Protein AF-A0A974CFM8-F1 (afdb_monomer_lite)

Radius of gyration: 17.12 Å; chains: 1; bounding box: 47×26×38 Å

Sequence (94 aa):
FHPHHIKKSIVFSQALRYNRICSNLDDRNKYLHSLRKSFVNQGYHLQVIDDQIHRATQIPRDTLLDYKEKTENKRVPIVVTYNPQLNIIRKIKK

Structure (mmCIF, N/CA/C/O backbone):
data_AF-A0A974CFM8-F1
#
_entry.id   AF-A0A974CFM8-F1
#
loop_
_atom_site.group_PDB
_atom_site.id
_atom_site.type_symbol
_atom_site.label_atom_id
_atom_site.label_alt_id
_atom_site.label_comp_id
_atom_site.label_asym_id
_atom_site.label_entity_id
_atom_site.l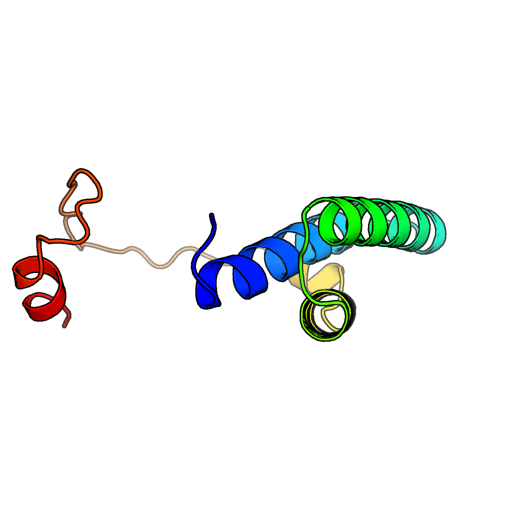abel_seq_id
_atom_site.pdbx_PDB_ins_code
_atom_site.Cartn_x
_atom_site.Cartn_y
_atom_site.Cartn_z
_atom_site.occupancy
_atom_site.B_iso_or_equiv
_atom_site.auth_seq_id
_atom_site.auth_comp_id
_atom_site.auth_asym_id
_atom_site.auth_atom_id
_atom_site.pdbx_PDB_model_num
ATOM 1 N N . PHE A 1 1 ? -9.780 12.571 10.741 1.00 60.03 1 PHE A N 1
ATOM 2 C CA . PHE A 1 1 ? -10.020 11.197 11.239 1.00 60.03 1 PHE A CA 1
ATOM 3 C C . PHE A 1 1 ? -10.368 10.294 10.056 1.00 60.03 1 PHE A C 1
ATOM 5 O O . PHE A 1 1 ? -11.258 10.655 9.299 1.00 60.03 1 PHE A O 1
ATOM 12 N N . HIS A 1 2 ? -9.667 9.170 9.849 1.00 71.81 2 HIS A N 1
ATOM 13 C CA . HIS A 1 2 ? -9.967 8.225 8.758 1.00 71.81 2 HIS A CA 1
ATOM 14 C C . HIS A 1 2 ? -10.870 7.082 9.261 1.00 71.81 2 HIS A C 1
ATOM 16 O O . HIS A 1 2 ? -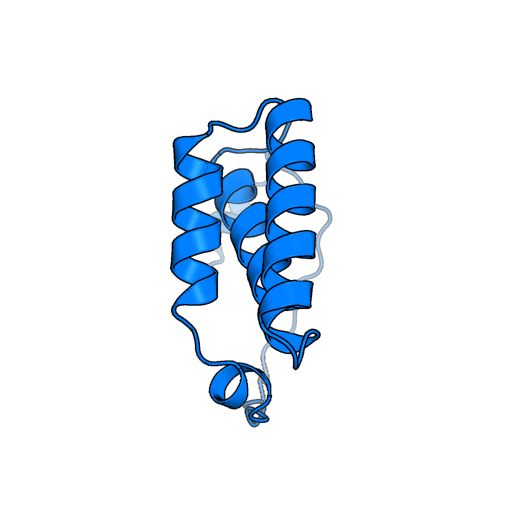10.536 6.482 10.289 1.00 71.81 2 HIS A O 1
ATOM 22 N N . PRO A 1 3 ? -11.955 6.724 8.546 1.00 79.88 3 PRO A N 1
ATOM 23 C CA . PRO A 1 3 ? -12.720 5.506 8.804 1.00 79.88 3 PRO A CA 1
ATOM 24 C C . PRO A 1 3 ? -11.828 4.257 8.822 1.00 79.88 3 PRO A C 1
ATOM 26 O O . PRO A 1 3 ? -10.844 4.174 8.086 1.00 79.88 3 PRO A O 1
ATOM 29 N N . HIS A 1 4 ? -12.190 3.252 9.623 1.00 74.44 4 HIS A N 1
ATOM 30 C CA . HIS A 1 4 ? -11.363 2.055 9.833 1.00 74.44 4 HIS A CA 1
ATOM 31 C C . HIS A 1 4 ? -10.971 1.336 8.526 1.00 74.44 4 HIS A C 1
ATOM 33 O O . HIS A 1 4 ? -9.811 0.975 8.339 1.00 74.44 4 HIS A O 1
ATOM 39 N N . HIS A 1 5 ? -11.912 1.179 7.589 1.00 75.88 5 HIS A N 1
ATOM 40 C CA . HIS A 1 5 ? -11.645 0.539 6.295 1.00 75.88 5 HIS A CA 1
ATOM 41 C C . HIS A 1 5 ? -10.664 1.345 5.424 1.00 75.88 5 HIS A C 1
ATOM 43 O O . HIS A 1 5 ? -9.855 0.760 4.705 1.00 75.88 5 HIS A O 1
ATOM 49 N N . ILE A 1 6 ? -10.682 2.679 5.534 1.00 85.62 6 ILE A N 1
ATOM 50 C CA . ILE A 1 6 ? -9.757 3.562 4.817 1.00 85.62 6 ILE A CA 1
ATOM 51 C C . ILE A 1 6 ? -8.342 3.394 5.366 1.00 85.62 6 ILE A C 1
ATOM 53 O O . ILE A 1 6 ? -7.396 3.326 4.586 1.00 85.62 6 ILE A O 1
ATOM 57 N N . LYS A 1 7 ? -8.188 3.231 6.687 1.00 87.94 7 LYS A N 1
ATOM 58 C CA . LYS A 1 7 ? -6.867 3.031 7.297 1.00 87.94 7 LYS A CA 1
ATOM 59 C C . LYS A 1 7 ? -6.149 1.808 6.721 1.00 87.94 7 LYS A C 1
ATOM 61 O O . LYS A 1 7 ? -4.999 1.923 6.314 1.00 87.94 7 LYS A O 1
ATOM 66 N N . LYS A 1 8 ? -6.850 0.672 6.617 1.00 92.69 8 LYS A N 1
ATOM 67 C CA . LYS A 1 8 ? -6.318 -0.557 5.999 1.00 92.69 8 LYS A CA 1
ATOM 68 C C . LYS A 1 8 ? -5.910 -0.320 4.543 1.00 92.69 8 LYS A C 1
ATOM 70 O O . LYS A 1 8 ? -4.786 -0.623 4.155 1.00 92.69 8 LYS A O 1
ATOM 75 N N . SER A 1 9 ? -6.808 0.268 3.751 1.00 94.12 9 SER A N 1
ATOM 76 C CA . SER A 1 9 ? -6.552 0.494 2.326 1.00 94.12 9 SER A CA 1
ATOM 77 C C . SER A 1 9 ? -5.377 1.440 2.077 1.00 94.12 9 SER A C 1
ATOM 79 O O . SER A 1 9 ? -4.602 1.193 1.159 1.00 94.12 9 SER A O 1
ATOM 81 N N . ILE A 1 10 ? -5.234 2.507 2.868 1.00 95.00 10 ILE A N 1
ATOM 82 C CA . ILE A 1 10 ? -4.156 3.486 2.693 1.00 95.00 10 ILE A CA 1
ATOM 83 C C . ILE A 1 10 ? -2.793 2.837 2.944 1.00 95.00 10 ILE A C 1
ATOM 85 O O . ILE A 1 10 ? -1.902 2.984 2.107 1.00 95.00 10 ILE A O 1
ATOM 89 N N . VAL A 1 11 ? -2.627 2.103 4.054 1.00 96.75 11 VAL A N 1
ATOM 90 C CA . VAL A 1 11 ? -1.339 1.454 4.354 1.00 96.75 11 VAL A CA 1
ATOM 91 C C . VAL A 1 11 ? -0.972 0.460 3.254 1.00 96.75 11 VAL A C 1
ATOM 93 O O . VAL A 1 11 ? 0.138 0.513 2.725 1.00 96.75 11 VAL A O 1
ATOM 96 N N . PHE A 1 12 ? -1.919 -0.398 2.865 1.00 97.56 12 PHE A N 1
ATOM 97 C CA . PHE A 1 12 ? -1.696 -1.414 1.840 1.00 97.56 12 PHE A CA 1
ATOM 98 C C . PHE A 1 12 ? -1.279 -0.804 0.495 1.00 97.56 12 PHE A C 1
ATOM 100 O O . PHE A 1 12 ? -0.261 -1.196 -0.074 1.00 97.56 12 PHE A O 1
ATOM 107 N N . SER A 1 13 ? -2.023 0.193 0.005 1.00 97.06 13 SER A N 1
ATOM 108 C CA . SER A 1 13 ? -1.739 0.835 -1.283 1.00 97.06 13 SER A CA 1
ATOM 109 C C . SER A 1 13 ? -0.382 1.544 -1.301 1.00 97.06 13 SER A C 1
ATOM 111 O O . SER A 1 13 ? 0.322 1.499 -2.311 1.00 97.06 13 SER A O 1
ATOM 113 N N . GLN A 1 14 ? 0.014 2.173 -0.191 1.00 97.38 14 GLN A N 1
ATOM 114 C CA . GLN A 1 14 ? 1.314 2.842 -0.093 1.00 97.38 14 GLN A CA 1
ATOM 115 C C . GLN A 1 14 ? 2.469 1.836 -0.035 1.00 97.38 14 GLN A C 1
ATOM 117 O O . GLN A 1 14 ? 3.473 2.031 -0.717 1.00 97.38 14 GLN A O 1
ATOM 122 N N . ALA A 1 15 ? 2.318 0.734 0.704 1.00 97.88 15 ALA A N 1
ATOM 123 C CA . ALA A 1 15 ? 3.315 -0.335 0.732 1.00 97.88 15 ALA A CA 1
ATOM 124 C C . ALA A 1 15 ? 3.486 -0.994 -0.651 1.00 97.88 15 ALA A C 1
ATOM 126 O O . ALA A 1 15 ? 4.609 -1.157 -1.129 1.00 97.88 15 ALA A O 1
ATOM 127 N N . LEU A 1 16 ? 2.377 -1.271 -1.350 1.00 97.38 16 LEU A N 1
ATOM 128 C CA . LEU A 1 16 ? 2.392 -1.778 -2.726 1.00 97.38 16 LEU A CA 1
ATOM 129 C C . LEU A 1 16 ? 3.160 -0.866 -3.687 1.00 97.38 16 LEU A C 1
ATOM 131 O O . LEU A 1 16 ? 3.871 -1.340 -4.574 1.00 97.38 16 LEU A O 1
ATOM 135 N N . ARG A 1 17 ? 3.028 0.451 -3.513 1.00 97.00 17 ARG A N 1
ATOM 136 C CA . ARG A 1 17 ? 3.733 1.427 -4.344 1.00 97.00 17 ARG A CA 1
ATOM 137 C C . ARG A 1 17 ? 5.248 1.299 -4.202 1.00 97.00 17 ARG A C 1
ATOM 139 O O . ARG A 1 17 ? 5.935 1.317 -5.221 1.00 97.00 17 ARG A O 1
ATOM 146 N N . TYR A 1 18 ? 5.755 1.133 -2.981 1.00 97.31 18 TYR A N 1
ATOM 147 C CA . TYR A 1 18 ? 7.185 0.907 -2.756 1.00 97.31 18 TYR A CA 1
ATOM 148 C C . TYR A 1 18 ? 7.657 -0.414 -3.365 1.00 97.31 18 TYR A C 1
ATOM 150 O O . TYR A 1 18 ? 8.697 -0.427 -4.015 1.00 97.31 18 TYR A O 1
ATOM 158 N N . ASN A 1 19 ? 6.861 -1.484 -3.266 1.00 95.62 19 ASN A N 1
ATOM 159 C CA . ASN A 1 19 ? 7.190 -2.772 -3.893 1.00 95.62 19 ASN A CA 1
ATOM 160 C C . ASN A 1 19 ? 7.289 -2.686 -5.421 1.00 95.62 19 ASN A C 1
ATOM 162 O O . ASN A 1 19 ? 8.084 -3.397 -6.027 1.00 95.62 19 ASN A O 1
ATOM 166 N N . ARG A 1 20 ? 6.496 -1.811 -6.048 1.00 95.69 20 ARG A N 1
ATOM 167 C CA . ARG A 1 20 ? 6.544 -1.587 -7.497 1.00 95.69 20 ARG A CA 1
ATOM 168 C C . ARG A 1 20 ? 7.739 -0.724 -7.917 1.00 95.69 20 ARG A C 1
ATOM 170 O O . ARG A 1 20 ? 8.390 -1.026 -8.915 1.00 95.69 20 ARG A O 1
ATOM 177 N N . ILE A 1 21 ? 8.001 0.364 -7.187 1.00 96.19 21 ILE A N 1
ATOM 178 C CA . ILE A 1 21 ? 9.029 1.358 -7.544 1.00 96.19 21 ILE A CA 1
ATOM 179 C C . ILE A 1 21 ? 10.440 0.829 -7.271 1.00 96.19 21 ILE A C 1
ATOM 181 O O . ILE A 1 21 ? 11.305 0.936 -8.136 1.00 96.19 21 ILE A O 1
ATOM 185 N N . CYS A 1 22 ? 10.678 0.256 -6.092 1.00 95.75 22 CYS A N 1
ATOM 186 C CA . CYS A 1 22 ? 12.005 -0.191 -5.685 1.00 95.75 22 CYS A CA 1
ATOM 187 C C . CYS A 1 22 ? 12.355 -1.517 -6.372 1.00 95.75 22 CYS A C 1
ATOM 189 O O . CYS A 1 22 ? 11.675 -2.521 -6.170 1.00 95.75 22 CYS A O 1
ATOM 191 N N . SER A 1 23 ? 13.420 -1.529 -7.174 1.00 93.62 23 SER A N 1
ATOM 192 C CA . SER A 1 23 ? 14.003 -2.759 -7.726 1.00 93.62 23 SER A CA 1
ATOM 193 C C . SER A 1 23 ? 14.874 -3.491 -6.701 1.00 93.62 23 SER A C 1
ATOM 195 O O . SER A 1 23 ? 14.883 -4.717 -6.674 1.00 93.62 23 SER A O 1
ATOM 197 N N . ASN A 1 24 ? 15.575 -2.747 -5.840 1.00 96.06 24 ASN A N 1
ATOM 198 C CA . ASN A 1 24 ? 16.388 -3.285 -4.755 1.00 96.06 24 ASN A CA 1
ATOM 199 C C . ASN A 1 24 ? 15.545 -3.502 -3.476 1.00 96.06 24 ASN A C 1
ATOM 201 O O . ASN A 1 24 ? 14.721 -2.662 -3.097 1.00 96.06 24 ASN A O 1
ATOM 205 N N . LEU A 1 25 ? 15.750 -4.644 -2.810 1.00 94.19 25 LEU A N 1
ATOM 206 C CA . LEU A 1 25 ? 14.994 -5.039 -1.617 1.00 94.19 25 LEU A CA 1
ATOM 207 C C . LEU A 1 25 ? 15.376 -4.249 -0.359 1.00 94.19 25 LEU A C 1
ATOM 209 O O . LEU A 1 25 ? 14.501 -3.994 0.470 1.00 94.19 25 LEU A O 1
ATOM 213 N N . ASP A 1 26 ? 16.632 -3.835 -0.218 1.00 96.50 26 ASP A N 1
ATOM 214 C CA . ASP A 1 26 ? 17.105 -3.039 0.917 1.00 96.50 26 ASP A CA 1
ATOM 215 C C . ASP A 1 26 ? 16.504 -1.636 0.879 1.00 96.50 26 ASP A C 1
ATOM 217 O O . ASP A 1 26 ? 15.956 -1.168 1.882 1.00 96.50 26 ASP A O 1
ATOM 221 N N . ASP A 1 27 ? 16.489 -1.009 -0.301 1.00 96.25 27 ASP A N 1
ATOM 222 C CA . ASP A 1 27 ? 15.812 0.273 -0.510 1.00 96.25 27 ASP A CA 1
ATOM 223 C C . ASP A 1 27 ? 14.323 0.161 -0.175 1.00 96.25 27 ASP A C 1
ATOM 225 O O . ASP A 1 27 ? 13.783 0.957 0.599 1.00 96.25 27 ASP A O 1
ATOM 229 N N . ARG A 1 28 ? 13.659 -0.880 -0.695 1.00 96.44 28 ARG A N 1
ATOM 230 C CA . ARG A 1 28 ? 12.250 -1.166 -0.395 1.00 96.44 28 ARG A CA 1
ATOM 231 C C . ARG A 1 28 ? 12.019 -1.267 1.113 1.00 96.44 28 ARG A C 1
ATOM 233 O O . ARG A 1 28 ? 11.119 -0.614 1.639 1.00 96.44 28 ARG A O 1
ATOM 240 N N . ASN A 1 29 ? 12.827 -2.055 1.819 1.00 96.81 29 ASN A N 1
ATOM 241 C CA . ASN A 1 29 ? 12.676 -2.273 3.258 1.00 96.81 29 ASN A CA 1
ATOM 242 C C . ASN A 1 29 ? 12.941 -0.986 4.061 1.00 96.81 29 ASN A C 1
ATOM 244 O O . ASN A 1 29 ? 12.195 -0.686 4.998 1.00 96.81 29 ASN A O 1
ATOM 248 N N . LYS A 1 30 ? 13.926 -0.176 3.656 1.00 98.00 30 LYS A N 1
ATOM 249 C CA . LYS A 1 30 ? 14.201 1.147 4.239 1.00 98.00 30 LYS A CA 1
ATOM 250 C C . LYS A 1 30 ? 12.992 2.079 4.117 1.00 98.00 30 LYS A C 1
ATOM 252 O O . LYS A 1 30 ? 12.591 2.704 5.105 1.00 98.00 30 LYS A O 1
ATOM 257 N N . TYR A 1 31 ? 12.374 2.150 2.938 1.00 97.81 31 TYR A N 1
ATOM 258 C CA . TYR A 1 31 ? 11.181 2.974 2.735 1.00 97.81 31 TYR A CA 1
ATOM 259 C C . TYR A 1 31 ? 9.958 2.437 3.482 1.00 97.81 31 TYR A C 1
ATOM 261 O O . TYR A 1 31 ? 9.229 3.228 4.081 1.00 97.81 31 TYR A O 1
ATOM 269 N N . LEU A 1 32 ? 9.748 1.117 3.521 1.00 97.88 32 LEU A N 1
ATOM 270 C CA . LEU A 1 32 ? 8.658 0.509 4.293 1.00 97.88 32 LEU A CA 1
ATOM 271 C C . LEU A 1 32 ? 8.809 0.760 5.799 1.00 97.88 32 LEU A C 1
ATOM 273 O O . LEU A 1 32 ? 7.817 1.025 6.479 1.00 97.88 32 LEU A O 1
ATOM 277 N N . HIS A 1 33 ? 10.037 0.754 6.320 1.00 98.00 33 HIS A N 1
ATOM 278 C CA . HIS A 1 33 ? 10.303 1.107 7.714 1.00 98.00 3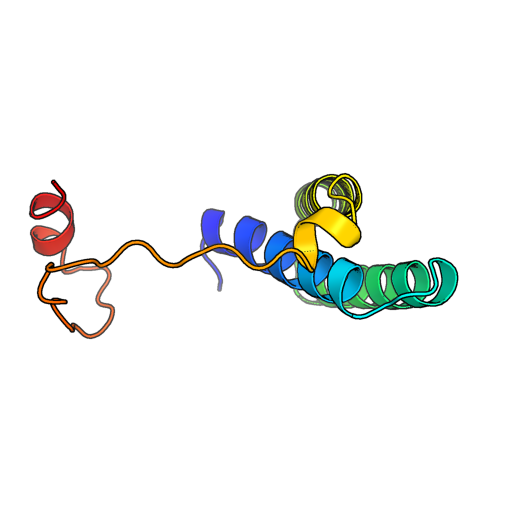3 HIS A CA 1
ATOM 279 C C . HIS A 1 33 ? 9.960 2.576 8.010 1.00 98.00 33 HIS A C 1
ATOM 281 O O . HIS A 1 33 ? 9.292 2.879 9.002 1.00 98.00 33 HIS A O 1
ATOM 287 N N . SER A 1 34 ? 10.357 3.492 7.120 1.00 97.94 34 SER A N 1
ATOM 288 C CA . SER A 1 34 ? 9.985 4.909 7.219 1.00 97.94 34 SER A CA 1
ATOM 289 C C . SER A 1 34 ? 8.463 5.100 7.159 1.00 97.94 34 SER A C 1
ATOM 291 O O . SER A 1 34 ? 7.888 5.768 8.021 1.00 97.94 34 SER A O 1
ATOM 293 N N . LEU A 1 35 ? 7.795 4.422 6.218 1.00 97.31 35 LEU A N 1
ATOM 294 C CA . LEU A 1 35 ? 6.341 4.436 6.056 1.00 97.31 35 LEU A CA 1
ATOM 295 C C . LEU A 1 35 ? 5.623 3.962 7.325 1.00 97.31 35 LEU A C 1
ATOM 297 O O . LEU A 1 35 ? 4.674 4.604 7.784 1.00 97.31 35 LEU A O 1
ATOM 301 N N . ARG A 1 36 ? 6.096 2.860 7.917 1.00 98.06 36 ARG A N 1
ATOM 302 C CA . ARG A 1 36 ? 5.578 2.337 9.184 1.00 98.06 36 ARG A CA 1
ATOM 303 C C . ARG A 1 36 ? 5.650 3.397 10.280 1.00 98.06 36 ARG A C 1
ATOM 305 O O . ARG A 1 36 ? 4.639 3.667 10.925 1.00 98.06 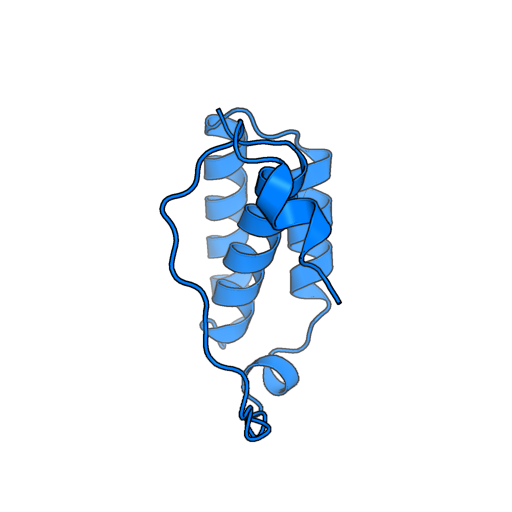36 ARG A O 1
ATOM 312 N N . LYS A 1 37 ? 6.812 4.039 10.458 1.00 98.12 37 LYS A N 1
ATOM 313 C CA . LYS A 1 37 ? 7.010 5.101 11.459 1.00 98.12 37 LYS A CA 1
ATOM 314 C C . LYS A 1 37 ? 6.042 6.269 11.250 1.00 98.12 37 LYS A C 1
ATOM 316 O O . LYS A 1 37 ? 5.447 6.745 12.214 1.00 98.12 37 LYS A O 1
ATOM 321 N N . SER A 1 38 ? 5.822 6.690 10.004 1.00 97.12 38 SER A N 1
ATOM 322 C CA . SER A 1 38 ? 4.856 7.748 9.688 1.00 97.12 38 SER A CA 1
ATOM 323 C C . SER A 1 38 ? 3.428 7.387 10.107 1.00 97.12 38 SER A C 1
ATOM 325 O O . SER A 1 38 ? 2.750 8.223 10.701 1.00 97.12 38 SER A O 1
ATOM 327 N N . PHE A 1 39 ? 2.966 6.158 9.859 1.00 96.25 39 PHE A N 1
ATOM 328 C CA . PHE A 1 39 ? 1.618 5.740 10.266 1.00 96.25 39 PHE A CA 1
ATOM 329 C C . PHE A 1 39 ? 1.464 5.591 11.782 1.00 96.25 39 PHE A C 1
ATOM 331 O O . PHE A 1 39 ? 0.416 5.956 12.321 1.00 96.25 39 PHE A O 1
ATOM 338 N N . VAL A 1 40 ? 2.504 5.121 12.477 1.00 96.69 40 VAL A N 1
ATOM 339 C CA . VAL A 1 40 ? 2.523 5.087 13.949 1.00 96.69 40 VAL A CA 1
ATOM 340 C C . VAL A 1 40 ? 2.363 6.496 14.514 1.00 96.69 40 VAL A C 1
ATOM 342 O O . VAL A 1 40 ? 1.483 6.725 15.341 1.00 96.69 40 VAL A O 1
ATOM 345 N N . ASN A 1 41 ? 3.124 7.463 13.995 1.00 96.56 41 ASN A N 1
ATOM 346 C CA . ASN A 1 41 ? 3.028 8.864 14.413 1.00 96.56 41 ASN A CA 1
ATOM 347 C C . ASN A 1 41 ? 1.645 9.481 14.127 1.00 96.56 41 ASN A C 1
ATOM 349 O O . ASN A 1 41 ? 1.221 10.399 14.820 1.00 96.56 41 ASN A O 1
ATOM 353 N N . GLN A 1 42 ? 0.923 8.973 13.126 1.00 93.38 42 GLN A N 1
ATOM 354 C CA . GLN A 1 42 ? -0.451 9.383 12.808 1.00 93.38 42 GLN A CA 1
ATOM 355 C C . GLN A 1 42 ? -1.522 8.668 13.659 1.00 93.38 42 GLN A C 1
ATOM 357 O O . GLN A 1 42 ? -2.718 8.860 13.421 1.00 93.38 42 GLN A O 1
ATOM 362 N N . GLY A 1 43 ? -1.132 7.817 14.614 1.00 93.50 43 GLY A N 1
ATOM 363 C CA . GLY A 1 43 ? -2.056 7.09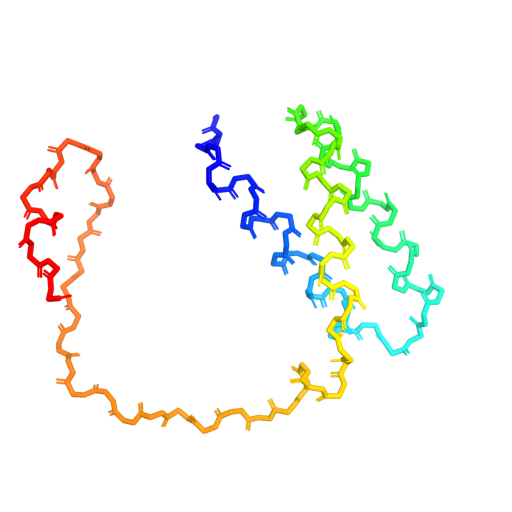9 15.499 1.00 93.50 43 GLY A CA 1
ATOM 364 C C . GLY A 1 43 ? -2.769 5.916 14.834 1.00 93.50 43 GLY A C 1
ATOM 365 O O . GLY A 1 43 ? -3.909 5.585 15.182 1.00 93.50 43 GLY A O 1
ATOM 366 N N . TYR A 1 44 ? -2.153 5.293 13.828 1.00 94.81 44 TYR A N 1
ATOM 367 C CA . TYR A 1 44 ? -2.651 4.035 13.271 1.00 94.81 44 TYR A CA 1
ATOM 368 C C . TYR A 1 44 ? -2.243 2.868 14.176 1.00 94.81 44 TYR A C 1
ATOM 370 O O . TYR A 1 44 ? -1.171 2.869 14.774 1.00 94.81 44 TYR A O 1
ATOM 378 N N . HIS A 1 45 ? -3.106 1.855 14.271 1.00 94.38 45 HIS A N 1
ATOM 379 C CA . HIS A 1 45 ? -2.845 0.680 15.097 1.00 94.38 45 HIS A CA 1
ATOM 380 C C . HIS A 1 45 ? -1.720 -0.169 14.494 1.00 94.38 45 HIS A C 1
ATOM 382 O O . HIS A 1 45 ? -1.788 -0.502 13.310 1.00 94.38 45 HIS A O 1
ATOM 388 N N . LEU A 1 46 ? -0.740 -0.569 15.309 1.00 96.31 46 LEU A N 1
ATOM 389 C CA . LEU A 1 46 ? 0.455 -1.298 14.861 1.00 96.31 46 LEU A CA 1
ATOM 390 C C . LEU A 1 46 ? 0.117 -2.554 14.057 1.00 96.31 46 LEU A C 1
ATOM 392 O O . LEU A 1 46 ? 0.601 -2.693 12.941 1.00 96.31 46 LEU A O 1
ATOM 396 N N . GLN A 1 47 ? -0.795 -3.393 14.559 1.00 96.12 47 GLN A N 1
ATOM 397 C CA . GLN A 1 47 ? -1.216 -4.607 13.844 1.00 96.12 47 GLN A CA 1
ATOM 398 C C . GLN A 1 47 ? -1.767 -4.292 12.449 1.00 96.12 47 GLN A C 1
ATOM 400 O O . GLN A 1 47 ? -1.406 -4.940 11.481 1.00 96.12 47 GLN A O 1
ATOM 405 N N . VAL A 1 48 ? -2.575 -3.232 12.305 1.00 94.94 48 VAL A N 1
ATOM 406 C CA . VAL A 1 48 ? -3.112 -2.850 10.990 1.00 94.94 48 VAL A CA 1
ATOM 407 C C . VAL A 1 48 ? -1.989 -2.428 10.050 1.00 94.94 48 VAL A C 1
ATOM 409 O O . VAL A 1 48 ? -2.049 -2.728 8.862 1.00 94.94 48 VAL A O 1
ATOM 412 N N . ILE A 1 49 ? -0.982 -1.720 10.560 1.00 97.38 49 ILE A N 1
ATOM 413 C CA . ILE A 1 49 ? 0.149 -1.289 9.742 1.00 97.38 49 ILE A CA 1
ATOM 414 C C . ILE A 1 49 ? 0.948 -2.510 9.279 1.00 97.38 49 ILE A C 1
ATOM 416 O O . ILE A 1 49 ? 1.164 -2.684 8.079 1.00 97.38 49 ILE A O 1
ATOM 420 N N . ASP A 1 50 ? 1.336 -3.357 10.228 1.00 97.94 50 ASP A N 1
ATOM 421 C CA . ASP A 1 50 ? 2.214 -4.500 9.998 1.00 97.94 50 ASP A CA 1
ATOM 422 C C . ASP A 1 50 ? 1.537 -5.554 9.106 1.00 97.94 50 ASP A C 1
ATOM 424 O O . ASP A 1 50 ? 2.139 -5.989 8.124 1.00 97.94 50 ASP A O 1
ATOM 428 N N . ASP A 1 51 ? 0.252 -5.853 9.330 1.00 97.62 51 ASP A N 1
ATOM 429 C CA . ASP A 1 51 ? -0.527 -6.776 8.495 1.00 97.62 51 ASP A CA 1
ATOM 430 C C . ASP A 1 51 ? -0.623 -6.295 7.044 1.00 97.62 51 ASP A C 1
ATOM 432 O O . ASP A 1 51 ? -0.495 -7.082 6.104 1.00 97.62 51 ASP A O 1
ATOM 436 N N . GLN A 1 52 ? -0.878 -4.998 6.828 1.00 97.50 52 GLN A N 1
ATOM 437 C CA . GLN A 1 52 ? -1.030 -4.467 5.472 1.00 97.50 52 GLN A CA 1
ATOM 438 C C . GLN A 1 52 ? 0.311 -4.321 4.750 1.00 97.50 52 GLN A C 1
ATOM 440 O O . GLN A 1 52 ? 0.360 -4.557 3.541 1.00 97.50 52 GLN A O 1
ATOM 445 N N . ILE A 1 53 ? 1.391 -3.982 5.463 1.00 98.12 53 ILE A N 1
ATOM 446 C CA . ILE A 1 53 ? 2.746 -4.005 4.898 1.00 98.12 53 ILE A CA 1
ATOM 447 C C . ILE A 1 53 ? 3.120 -5.438 4.521 1.00 98.12 53 ILE A C 1
ATOM 449 O O . ILE A 1 53 ? 3.526 -5.665 3.382 1.00 98.12 53 ILE A O 1
ATOM 453 N N . HIS A 1 54 ? 2.920 -6.403 5.423 1.00 98.06 54 HIS A N 1
ATOM 454 C CA . HIS A 1 54 ? 3.202 -7.813 5.163 1.00 98.06 54 HIS A CA 1
ATOM 455 C C . HIS A 1 54 ? 2.413 -8.325 3.957 1.00 98.06 54 HIS A C 1
ATOM 457 O O . HIS A 1 54 ? 2.983 -8.882 3.023 1.00 98.06 54 HIS A O 1
ATOM 463 N N . ARG A 1 55 ? 1.103 -8.066 3.917 1.00 97.50 55 ARG A N 1
ATOM 464 C CA . ARG A 1 55 ? 0.254 -8.447 2.785 1.00 97.50 55 ARG A CA 1
ATOM 465 C C . ARG A 1 55 ? 0.742 -7.849 1.465 1.00 97.50 55 ARG A C 1
ATOM 467 O O . ARG A 1 55 ? 0.678 -8.519 0.440 1.00 97.50 55 ARG A O 1
ATOM 474 N N . ALA A 1 56 ? 1.199 -6.597 1.466 1.00 97.12 56 ALA A N 1
ATOM 475 C CA . ALA A 1 56 ? 1.720 -5.965 0.260 1.00 97.12 56 ALA A CA 1
ATOM 476 C C . ALA A 1 56 ? 3.036 -6.609 -0.195 1.00 97.12 56 ALA A C 1
ATOM 478 O O . ALA A 1 56 ? 3.212 -6.825 -1.394 1.00 97.12 56 ALA A O 1
ATOM 479 N N . THR A 1 57 ? 3.953 -6.921 0.730 1.00 96.12 57 THR A N 1
ATOM 480 C CA . THR A 1 57 ? 5.265 -7.517 0.410 1.00 96.12 57 THR A CA 1
ATOM 481 C C . THR A 1 57 ? 5.190 -8.956 -0.084 1.00 96.12 57 THR A C 1
ATOM 483 O O . THR A 1 57 ? 6.132 -9.389 -0.742 1.00 96.12 57 THR A O 1
ATOM 486 N N . GLN A 1 58 ? 4.076 -9.659 0.146 1.00 96.75 58 GLN A N 1
ATOM 487 C CA . GLN A 1 58 ? 3.816 -10.968 -0.466 1.00 96.75 58 GLN A CA 1
ATOM 488 C C . GLN A 1 58 ? 3.529 -10.900 -1.973 1.00 96.75 58 GLN A C 1
ATOM 490 O O . GLN A 1 58 ? 3.552 -11.931 -2.638 1.00 96.75 58 GLN A O 1
ATOM 495 N N . ILE A 1 59 ? 3.233 -9.720 -2.530 1.00 95.81 59 ILE A N 1
ATOM 496 C CA . ILE A 1 59 ? 2.935 -9.585 -3.959 1.00 95.81 59 ILE A CA 1
ATOM 497 C C . ILE A 1 59 ? 4.250 -9.358 -4.722 1.00 95.81 59 ILE A C 1
ATOM 499 O O . ILE A 1 59 ? 4.911 -8.341 -4.476 1.00 95.81 59 ILE A O 1
ATOM 503 N N . PRO A 1 60 ? 4.631 -10.255 -5.656 1.00 94.50 60 PRO A N 1
ATOM 504 C CA . PRO A 1 60 ? 5.861 -10.112 -6.424 1.00 94.50 60 PRO A CA 1
ATOM 505 C C . PRO A 1 60 ? 5.866 -8.833 -7.257 1.00 94.50 60 PRO A C 1
ATOM 507 O O . PRO A 1 60 ? 4.844 -8.425 -7.815 1.00 94.50 60 PRO A O 1
ATOM 510 N N . ARG A 1 61 ? 7.042 -8.212 -7.383 1.00 95.00 61 ARG A N 1
ATOM 511 C CA . ARG A 1 61 ? 7.207 -6.987 -8.174 1.00 95.00 61 ARG A CA 1
ATOM 512 C C . ARG A 1 61 ? 6.838 -7.203 -9.639 1.00 95.00 61 ARG A C 1
ATOM 514 O O . ARG A 1 61 ? 6.194 -6.336 -10.218 1.00 95.00 61 ARG A O 1
ATOM 521 N N . ASP A 1 62 ? 7.178 -8.356 -10.201 1.00 94.12 62 ASP A N 1
ATOM 522 C CA . ASP A 1 62 ? 6.896 -8.668 -11.605 1.00 94.12 62 ASP A CA 1
ATOM 523 C C . ASP A 1 62 ? 5.387 -8.670 -11.877 1.00 94.12 62 ASP A C 1
ATOM 525 O O . ASP A 1 62 ? 4.926 -8.042 -12.825 1.00 94.12 62 ASP A O 1
ATOM 529 N N . THR A 1 63 ? 4.586 -9.219 -10.956 1.00 93.31 63 THR A N 1
ATOM 530 C CA . THR A 1 63 ? 3.116 -9.151 -11.014 1.00 93.31 63 THR A CA 1
ATOM 531 C C . THR A 1 63 ? 2.573 -7.718 -10.918 1.00 93.31 63 THR A C 1
ATOM 533 O O . THR A 1 63 ? 1.489 -7.430 -11.419 1.00 93.31 63 THR A O 1
ATOM 536 N N . LEU A 1 64 ? 3.286 -6.807 -10.247 1.00 92.94 64 LEU A N 1
ATOM 537 C CA . LEU A 1 64 ? 2.883 -5.399 -10.102 1.00 92.94 64 LEU A CA 1
ATOM 538 C C . LEU A 1 64 ? 3.273 -4.526 -11.297 1.00 92.94 64 LEU A C 1
ATOM 540 O O . LEU A 1 64 ? 2.714 -3.435 -11.453 1.00 92.94 64 LEU A O 1
ATOM 544 N N . LEU A 1 65 ? 4.266 -4.960 -12.069 1.00 94.56 65 LEU A N 1
ATOM 545 C CA . LEU A 1 65 ? 4.698 -4.301 -13.297 1.00 94.56 65 LEU A CA 1
ATOM 546 C C . LEU A 1 65 ? 3.940 -4.794 -14.520 1.00 94.56 65 LEU A C 1
ATOM 548 O O . LEU A 1 65 ? 3.864 -4.059 -15.502 1.00 94.56 65 LEU A O 1
ATOM 552 N N . ASP A 1 66 ? 3.384 -6.001 -14.441 1.00 93.88 66 ASP A N 1
ATOM 553 C CA . ASP A 1 66 ? 2.586 -6.572 -15.508 1.00 93.88 66 ASP A CA 1
ATOM 554 C C . ASP A 1 66 ? 1.407 -5.658 -15.870 1.00 93.88 66 ASP A C 1
ATOM 556 O O . ASP A 1 66 ? 0.631 -5.199 -15.015 1.00 93.88 66 ASP A O 1
ATOM 560 N N . TYR A 1 67 ? 1.303 -5.350 -17.160 1.00 88.81 67 TYR A N 1
ATOM 561 C CA . TYR A 1 67 ? 0.255 -4.486 -17.668 1.00 88.81 67 TYR A CA 1
ATOM 562 C C . TYR A 1 67 ? -1.039 -5.284 -17.768 1.00 88.81 67 TYR A C 1
ATOM 564 O O . TYR A 1 67 ? -1.149 -6.236 -18.532 1.00 88.81 67 TYR A O 1
ATOM 572 N N . LYS A 1 68 ? -2.061 -4.851 -17.030 1.00 86.31 68 LYS A N 1
ATOM 573 C CA . LYS A 1 68 ? -3.401 -5.422 -17.159 1.00 86.31 68 LYS A CA 1
ATOM 574 C C . LYS A 1 68 ? -4.167 -4.683 -18.238 1.00 86.31 68 LYS A C 1
ATOM 576 O O . LYS A 1 68 ? -4.407 -3.478 -18.105 1.00 86.31 68 LYS A O 1
ATOM 581 N N . GLU A 1 69 ? -4.597 -5.419 -19.258 1.00 89.62 69 GLU A N 1
ATOM 582 C CA . GLU A 1 69 ? -5.538 -4.903 -20.244 1.00 89.62 69 GLU A CA 1
ATOM 583 C C . GLU A 1 69 ? -6.786 -4.372 -19.541 1.00 89.62 69 GLU A C 1
ATOM 585 O O . GLU A 1 69 ? -7.395 -5.022 -18.683 1.00 89.62 69 GLU A O 1
ATOM 590 N N . LYS A 1 70 ? -7.152 -3.137 -19.878 1.00 86.31 70 LYS A N 1
ATOM 591 C CA . LYS A 1 70 ? -8.377 -2.540 -19.366 1.00 86.31 70 LYS A CA 1
ATOM 592 C C . LYS A 1 70 ? -9.539 -3.116 -20.155 1.00 86.31 70 LYS A C 1
ATOM 594 O O . LYS A 1 70 ? -9.619 -2.928 -21.363 1.00 86.31 70 LYS A O 1
ATOM 599 N N . THR A 1 71 ? -10.469 -3.755 -19.458 1.00 88.38 71 THR A N 1
ATOM 600 C CA . THR A 1 71 ? -11.750 -4.116 -20.055 1.00 88.38 71 THR A CA 1
ATOM 601 C C . THR A 1 71 ? -12.516 -2.848 -20.421 1.00 88.38 71 THR A C 1
ATOM 603 O O . THR A 1 71 ? -12.637 -1.918 -19.616 1.00 88.38 71 THR A O 1
ATOM 606 N N . GLU A 1 72 ? -13.024 -2.799 -21.651 1.00 88.69 72 GLU A N 1
ATOM 607 C CA . GLU A 1 72 ? -13.876 -1.703 -22.098 1.00 88.69 72 GLU A CA 1
ATOM 608 C C . GLU A 1 72 ? -15.135 -1.663 -21.220 1.00 88.69 72 GLU A C 1
ATOM 610 O O . GLU A 1 72 ? -15.883 -2.638 -21.114 1.00 88.69 72 GLU A O 1
ATOM 615 N N . ASN A 1 73 ? -15.361 -0.535 -20.549 1.00 85.38 73 ASN A N 1
ATOM 616 C CA . ASN A 1 73 ? -16.485 -0.368 -19.642 1.00 85.38 73 ASN A CA 1
ATOM 617 C C . ASN A 1 73 ? -17.438 0.699 -20.184 1.00 85.38 73 ASN A C 1
ATOM 619 O O . ASN A 1 73 ? -17.179 1.891 -20.060 1.00 85.38 73 ASN A O 1
ATOM 623 N N . LYS A 1 74 ? -18.572 0.258 -20.739 1.00 91.12 74 LYS A N 1
ATOM 624 C CA . LYS A 1 74 ? -19.619 1.127 -21.309 1.00 91.12 74 LYS A CA 1
ATOM 625 C C . LYS A 1 74 ? -20.514 1.798 -20.252 1.00 91.12 74 LYS A C 1
ATOM 627 O O . LYS A 1 74 ? -21.539 2.383 -20.592 1.00 91.12 74 LYS A O 1
ATOM 632 N N . ARG A 1 75 ? -20.190 1.683 -18.956 1.00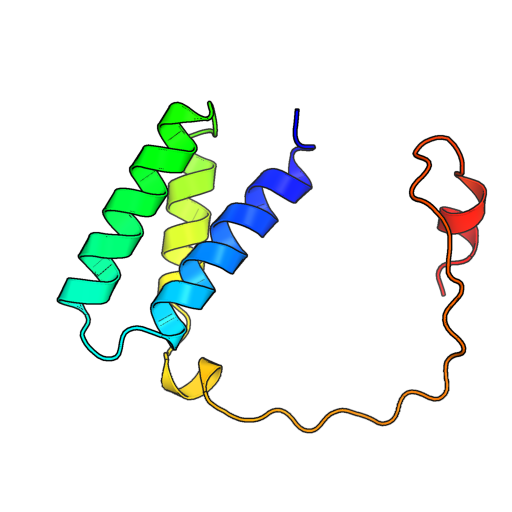 87.62 75 ARG A N 1
ATOM 633 C CA . ARG A 1 75 ? -20.968 2.310 -17.874 1.00 87.62 75 ARG A CA 1
ATOM 634 C C . ARG A 1 75 ? -20.721 3.817 -17.851 1.00 87.62 75 ARG A C 1
ATOM 636 O O . ARG A 1 75 ? -19.581 4.257 -17.742 1.00 87.62 75 ARG A O 1
ATOM 643 N N . VAL A 1 76 ? -21.801 4.594 -17.849 1.00 88.06 76 VAL A N 1
ATOM 644 C CA . VAL A 1 76 ? -21.742 6.041 -17.613 1.00 88.06 76 VAL A CA 1
ATOM 645 C C . VAL A 1 76 ? -21.474 6.290 -16.121 1.00 88.06 76 VAL A C 1
ATOM 647 O O . VAL A 1 76 ? -22.241 5.799 -15.285 1.00 88.06 76 VAL A O 1
ATOM 650 N N . PRO A 1 77 ? -20.396 7.005 -15.747 1.00 86.88 77 PRO A N 1
ATOM 651 C CA . PRO A 1 77 ? -20.118 7.310 -14.350 1.00 86.88 77 PRO A CA 1
ATOM 652 C C . PRO A 1 77 ? -21.113 8.347 -13.814 1.00 86.88 77 PRO A C 1
ATOM 654 O O . PRO A 1 77 ? -21.342 9.382 -14.433 1.00 86.88 77 PRO A O 1
ATOM 657 N N . ILE A 1 78 ? -21.662 8.098 -12.624 1.00 86.38 78 ILE A N 1
ATOM 658 C CA . ILE A 1 78 ? -22.417 9.101 -11.866 1.00 86.38 78 ILE A CA 1
ATOM 659 C C . ILE A 1 78 ? -21.418 9.836 -10.970 1.00 86.38 78 ILE A C 1
ATOM 661 O O . ILE A 1 78 ? -20.902 9.263 -10.008 1.00 86.38 78 ILE A O 1
ATOM 665 N N . VAL A 1 79 ? -21.121 11.091 -11.301 1.00 87.81 79 VAL A N 1
ATOM 666 C CA . VAL A 1 79 ? -20.187 11.927 -10.537 1.00 87.81 79 VAL A CA 1
ATOM 667 C C . VAL A 1 79 ? -20.961 12.686 -9.465 1.00 87.81 79 VAL A C 1
ATOM 669 O O . VAL A 1 79 ? -21.881 13.439 -9.770 1.00 87.81 79 VAL A O 1
ATOM 672 N N . VAL A 1 80 ? -20.589 12.485 -8.203 1.00 86.44 80 VAL A N 1
ATOM 673 C CA . VAL A 1 80 ? -21.190 13.164 -7.048 1.00 86.44 80 VAL A CA 1
ATOM 674 C C . VAL A 1 80 ? -20.110 13.583 -6.060 1.00 86.44 80 VAL A C 1
ATOM 676 O O . VAL A 1 80 ? -19.086 12.913 -5.915 1.00 86.44 80 VAL A O 1
ATOM 679 N N . THR A 1 81 ? -20.362 14.659 -5.322 1.00 88.12 81 THR A N 1
ATOM 680 C CA . THR A 1 81 ? -19.543 15.020 -4.163 1.00 88.12 81 THR A CA 1
ATOM 681 C C . THR A 1 81 ? -19.799 14.027 -3.031 1.00 88.12 81 THR A C 1
ATOM 683 O O . THR A 1 81 ? -20.946 13.666 -2.761 1.00 88.12 81 THR A O 1
ATOM 686 N N . TYR A 1 82 ? -18.740 13.570 -2.354 1.00 81.44 82 TYR A N 1
ATOM 687 C CA . TYR A 1 82 ? -18.885 12.668 -1.212 1.00 81.44 82 TYR A CA 1
ATOM 688 C C . TYR A 1 82 ? -19.747 13.319 -0.121 1.00 81.44 82 TYR A C 1
ATOM 690 O O . TYR A 1 82 ? -19.367 14.335 0.457 1.00 81.44 82 TYR A O 1
ATOM 698 N N . ASN A 1 83 ? -20.889 12.699 0.180 1.00 82.19 83 ASN A N 1
ATOM 699 C CA . ASN A 1 83 ? -21.770 13.087 1.274 1.00 82.19 83 ASN A CA 1
ATOM 700 C C . ASN A 1 83 ? -22.183 11.828 2.065 1.00 82.19 83 ASN A C 1
ATOM 702 O O . ASN A 1 83 ? -22.923 10.996 1.532 1.00 82.19 83 ASN A O 1
ATOM 706 N N . PRO A 1 84 ? -21.750 11.665 3.331 1.00 78.00 84 PRO A N 1
ATOM 707 C CA . PRO A 1 84 ? -22.066 10.482 4.134 1.00 78.00 84 PRO A CA 1
ATOM 708 C C . PRO A 1 84 ? -23.561 10.336 4.462 1.00 78.00 84 PRO A C 1
ATOM 710 O O . PRO A 1 84 ? -23.991 9.236 4.804 1.00 78.00 84 PRO A O 1
ATOM 713 N N . GLN A 1 85 ? -24.353 11.405 4.342 1.00 81.19 85 GLN A N 1
ATOM 714 C CA . GLN A 1 85 ? -25.805 11.389 4.556 1.00 81.19 85 GLN A CA 1
ATOM 715 C C . GLN A 1 85 ? -26.583 10.939 3.309 1.00 81.19 85 GLN A C 1
ATOM 717 O O . GLN A 1 85 ? -27.766 10.608 3.395 1.00 81.19 85 GLN A O 1
ATOM 722 N N . LEU A 1 86 ? -25.929 10.870 2.146 1.00 82.31 86 LEU A N 1
ATOM 723 C CA . LEU A 1 86 ? -26.554 10.545 0.866 1.00 82.31 86 LEU A CA 1
ATOM 724 C C . LEU A 1 86 ? -26.696 9.023 0.674 1.00 82.31 86 LEU A C 1
ATOM 726 O O . LEU A 1 86 ? -26.144 8.411 -0.243 1.00 82.31 86 LEU A O 1
ATOM 730 N N . ASN A 1 87 ? -27.468 8.395 1.564 1.00 78.06 87 ASN A N 1
ATOM 731 C CA . ASN A 1 87 ? -27.678 6.944 1.606 1.00 78.06 87 ASN A CA 1
ATOM 732 C C . ASN A 1 87 ? -28.388 6.381 0.364 1.00 78.06 87 ASN A C 1
ATOM 734 O O . ASN A 1 87 ? -28.283 5.184 0.100 1.00 78.06 87 ASN A O 1
ATOM 738 N N . ILE A 1 88 ? -29.078 7.218 -0.418 1.00 81.06 88 ILE A N 1
ATOM 739 C CA . ILE A 1 88 ? -29.764 6.793 -1.646 1.00 81.06 88 ILE A CA 1
ATOM 740 C C . ILE A 1 88 ? -28.793 6.210 -2.680 1.00 81.06 88 ILE A C 1
ATOM 742 O O . ILE A 1 88 ? -29.120 5.229 -3.338 1.00 81.06 88 ILE A O 1
ATOM 746 N N . ILE A 1 89 ? -27.554 6.711 -2.738 1.00 80.88 89 ILE A N 1
ATOM 747 C CA . ILE A 1 89 ? -26.527 6.207 -3.662 1.00 80.88 89 ILE A CA 1
ATOM 748 C C . ILE A 1 89 ? -26.118 4.774 -3.318 1.00 80.88 89 ILE A C 1
ATOM 750 O O . ILE A 1 89 ? -25.840 3.979 -4.214 1.00 80.88 89 ILE A O 1
ATOM 754 N N . ARG A 1 90 ? -26.138 4.393 -2.032 1.00 72.12 90 ARG A N 1
ATOM 755 C CA . ARG A 1 90 ? -25.853 3.006 -1.629 1.00 72.12 90 ARG A CA 1
ATOM 756 C C . ARG A 1 90 ? -26.871 2.022 -2.207 1.00 72.12 90 ARG A C 1
ATOM 758 O O . ARG A 1 90 ? -26.490 0.888 -2.473 1.00 72.12 90 ARG A O 1
ATOM 765 N N . LYS A 1 91 ? -28.118 2.457 -2.430 1.00 74.19 91 LYS A N 1
ATOM 766 C CA . LYS A 1 91 ? -29.199 1.638 -3.004 1.00 74.19 91 LYS A CA 1
ATOM 767 C C . LYS A 1 91 ? -29.095 1.462 -4.525 1.00 74.19 91 LYS A C 1
ATOM 769 O O . LYS A 1 91 ? -29.737 0.575 -5.062 1.00 74.19 91 LYS A O 1
ATOM 774 N N . ILE A 1 92 ? -28.292 2.281 -5.209 1.00 71.56 92 ILE A N 1
ATOM 775 C CA . ILE A 1 92 ? -28.108 2.247 -6.674 1.00 71.56 92 ILE A CA 1
ATOM 776 C C . ILE A 1 92 ? -26.985 1.263 -7.078 1.00 71.56 92 ILE A C 1
ATOM 778 O O . ILE A 1 92 ? -26.695 1.072 -8.259 1.00 71.56 92 ILE A O 1
ATOM 782 N N . LYS A 1 93 ? -26.341 0.592 -6.113 1.00 60.03 93 LYS A N 1
ATOM 783 C CA . LYS A 1 93 ? -25.378 -0.476 -6.407 1.00 60.03 93 LYS A CA 1
ATOM 784 C C . LYS A 1 93 ? -26.091 -1.664 -7.070 1.00 60.03 93 LYS A C 1
ATOM 786 O O . LYS A 1 93 ? -26.951 -2.274 -6.446 1.00 60.03 93 LYS A O 1
ATOM 791 N N . LYS A 1 94 ? -25.710 -1.963 -8.318 1.00 55.06 94 LYS A N 1
ATOM 792 C CA . LYS A 1 94 ? -25.916 -3.276 -8.948 1.00 55.06 94 LYS A CA 1
ATOM 793 C C . LYS A 1 94 ? -25.101 -4.344 -8.233 1.00 55.06 94 LYS A C 1
ATOM 795 O O . LYS A 1 94 ? -23.958 -4.014 -7.834 1.00 55.06 94 LYS A O 1
#

Secondary structure (DSSP, 8-state):
---HHHHHHHHHHHHHHHHHH-SSHHHHHHHHHHHHHHHHHTT--HHHHHHHHHHHHTS-HHHHHSPPPPPP--PPP------TT-THHHHT--

Organism: Xenopus laevis (NCBI:txid8355)

Foldseek 3Di:
DDDPVVLLVVLLVVLLVLQQPDPDPVSSVVVLVVSLVVVVVVVDDNCSNVVSNVVSVVDHNVNVPDDDDDDDDPDDDDDDDDDPVPCVVVVVDD

pLDDT: mean 90.47, std 9.24, range [55.06, 98.12]

InterPro domains:
  IPR058912 Helix-turn-helix domain, animal [PF26215] (1-54)